Protein AF-A0A8T3KTU1-F1 (afdb_monomer_lite)

Secondary structure (DSSP, 8-state):
--HHHHHHHHHHHHHHHHHHH--HHHHHHHHTSTTTHHHHHHHPPS----SS-HHHHHHHHHHHHHSSS--HHHHHHHHHHHHHHTTPPP----THHHHHHTT-

Radius of gyration: 16.36 Å; chains: 1; bounding box: 36×45×33 Å

pLDDT: mean 91.06, std 8.2, range [52.0, 98.12]

Foldseek 3Di:
DDPVVVVVVVVVVVVLVCLQVQALVNQLCVCCDPVHNVVNVVPADDDDPDPCGLSSLVSLQSNLVSHPNNDLLVSLVVSQVVCVVVVHDGDDSDSPVSVVSNVD

Sequence (104 aa):
MHPSQRVRIHQQKRISAHAANSDSYEFFNLLTGPEFLDKVESLLPDHRERLFPPTETLSMFLAQAMSADRSCQSVVDDAAIKRLMGGLSPCSTHTGAYCRARKR

Structure (mmCIF, N/CA/C/O backbone):
data_AF-A0A8T3KTU1-F1
#
_entry.id   AF-A0A8T3KTU1-F1
#
loop_
_atom_site.group_PDB
_atom_site.id
_atom_site.type_symbol
_atom_site.label_atom_id
_atom_site.label_alt_id
_atom_site.label_comp_id
_atom_site.label_asym_id
_atom_site.label_entity_id
_atom_site.label_seq_id
_atom_site.pdbx_PDB_ins_code
_atom_site.Cartn_x
_atom_site.Cartn_y
_atom_site.Cartn_z
_atom_site.occupancy
_atom_site.B_iso_or_equiv
_atom_site.auth_seq_id
_atom_site.auth_comp_id
_atom_site.auth_asym_id
_atom_site.auth_atom_id
_atom_site.pdbx_PDB_model_num
ATOM 1 N N . MET A 1 1 ? -19.227 31.299 -20.115 1.00 52.00 1 MET A N 1
ATOM 2 C CA . MET A 1 1 ? -18.174 30.545 -19.390 1.00 52.00 1 MET A CA 1
ATOM 3 C C . MET A 1 1 ? -18.788 29.957 -18.126 1.00 52.00 1 MET A C 1
ATOM 5 O O . MET A 1 1 ? -19.234 30.734 -17.297 1.00 52.00 1 MET A O 1
ATOM 9 N N . HIS A 1 2 ? -18.869 28.629 -17.985 1.00 56.47 2 HIS A N 1
ATOM 10 C CA . HIS A 1 2 ? -19.518 27.991 -16.830 1.00 56.47 2 HIS A CA 1
ATOM 11 C C . HIS A 1 2 ? -18.545 27.837 -15.643 1.00 56.47 2 HIS A C 1
ATOM 13 O O . HIS A 1 2 ? -17.601 27.048 -15.743 1.00 56.47 2 HIS A O 1
ATOM 19 N N . PRO A 1 3 ? -18.749 28.542 -14.513 1.00 63.25 3 PRO A N 1
ATOM 20 C CA . PRO A 1 3 ? -17.871 28.444 -13.343 1.00 63.25 3 PRO A CA 1
ATOM 21 C C . PRO A 1 3 ? -17.784 27.017 -12.770 1.00 63.25 3 PRO A C 1
ATOM 23 O O . PRO A 1 3 ? -16.712 26.596 -12.340 1.00 63.25 3 PRO A O 1
ATOM 26 N N . SER A 1 4 ? -18.854 26.221 -12.877 1.00 75.06 4 SER A N 1
ATOM 27 C CA . SER A 1 4 ? -18.889 24.810 -12.459 1.00 75.06 4 SER A CA 1
ATOM 28 C C . SER A 1 4 ? -17.923 23.906 -13.239 1.00 75.06 4 SER A C 1
ATOM 30 O O . SER A 1 4 ? -17.333 22.984 -12.676 1.00 75.06 4 SER A O 1
ATOM 32 N N . GLN A 1 5 ? -17.699 24.187 -14.526 1.00 78.94 5 GLN A N 1
ATOM 33 C CA . GLN A 1 5 ? -16.803 23.393 -15.368 1.00 78.94 5 GLN A CA 1
ATOM 34 C C . GLN A 1 5 ? -15.330 23.629 -15.013 1.00 78.94 5 GLN A C 1
ATOM 36 O O . GLN A 1 5 ? -14.548 22.678 -15.001 1.00 78.94 5 GLN A O 1
ATOM 41 N N . ARG A 1 6 ? -14.954 24.871 -14.672 1.00 81.75 6 ARG A N 1
ATOM 42 C CA . ARG A 1 6 ? -13.598 25.190 -14.195 1.00 81.75 6 ARG A CA 1
ATOM 43 C C . ARG A 1 6 ? -13.306 24.487 -12.874 1.00 81.75 6 ARG A C 1
ATOM 45 O O . ARG A 1 6 ? -12.279 23.824 -12.771 1.00 81.75 6 ARG A O 1
ATOM 52 N N . VAL A 1 7 ? -14.228 24.559 -11.910 1.00 86.88 7 VAL A N 1
ATOM 53 C CA . VAL A 1 7 ? -14.089 23.876 -10.610 1.00 86.88 7 VAL A CA 1
ATOM 54 C C . VAL A 1 7 ? -13.885 22.369 -10.799 1.00 86.88 7 VAL A C 1
ATOM 56 O O . VAL A 1 7 ? -12.938 21.814 -10.245 1.00 86.88 7 VAL A O 1
ATOM 59 N N . ARG A 1 8 ? -14.683 21.722 -11.660 1.00 88.25 8 ARG A N 1
ATOM 60 C CA . ARG A 1 8 ? -14.542 20.287 -11.960 1.00 88.25 8 ARG A CA 1
ATOM 61 C C . ARG A 1 8 ? -13.178 19.931 -12.558 1.00 88.25 8 ARG A C 1
ATOM 63 O O . ARG A 1 8 ? -12.574 18.949 -12.143 1.00 88.25 8 ARG A O 1
ATOM 70 N N . ILE A 1 9 ? -12.673 20.727 -13.505 1.00 88.88 9 ILE A N 1
ATOM 71 C CA . ILE A 1 9 ? -11.350 20.500 -14.115 1.00 88.88 9 ILE A CA 1
ATOM 72 C C . ILE A 1 9 ? -10.238 20.648 -13.070 1.00 88.88 9 ILE A C 1
ATOM 74 O O . ILE A 1 9 ? -9.315 19.836 -13.037 1.00 88.88 9 ILE A O 1
ATOM 78 N N . HIS A 1 10 ? -10.320 21.656 -12.197 1.00 87.81 10 HIS A N 1
ATOM 79 C CA . HIS A 1 10 ? -9.352 21.832 -11.114 1.00 87.81 10 HIS A CA 1
ATOM 80 C C . HIS A 1 10 ? -9.391 20.669 -10.118 1.00 87.81 10 HIS A C 1
ATOM 82 O O . HIS A 1 10 ? -8.336 20.167 -9.735 1.00 87.81 10 HIS A O 1
ATOM 88 N N . GLN A 1 11 ? -10.583 20.199 -9.746 1.00 88.69 11 GLN A N 1
ATOM 89 C CA . GLN A 1 11 ? -10.742 19.041 -8.870 1.00 88.69 11 GLN A CA 1
ATOM 90 C C . GLN A 1 11 ? -10.167 17.771 -9.508 1.00 88.69 11 GLN A C 1
ATOM 92 O O . GLN A 1 11 ? -9.379 17.080 -8.871 1.00 88.69 11 GLN A O 1
ATOM 97 N N . GLN A 1 12 ? -10.479 17.505 -10.780 1.00 87.50 12 GLN A N 1
ATOM 98 C CA . GLN A 1 12 ? -9.939 16.355 -11.507 1.00 87.50 12 GLN A CA 1
ATOM 99 C C . GLN A 1 12 ? -8.409 16.401 -11.573 1.00 87.50 12 GLN A C 1
ATOM 101 O O . GLN A 1 12 ? -7.761 15.407 -11.268 1.00 87.50 12 GLN A O 1
ATOM 106 N N . LYS A 1 13 ? -7.822 17.564 -11.887 1.00 87.19 13 LYS A N 1
ATOM 107 C CA . LYS A 1 13 ? -6.362 17.739 -11.899 1.00 87.19 13 LYS A CA 1
ATOM 108 C C . LYS A 1 13 ? -5.734 17.472 -10.534 1.00 87.19 13 LYS A C 1
ATOM 110 O O . LYS A 1 13 ? -4.707 16.807 -10.474 1.00 87.19 13 LYS A O 1
ATOM 115 N N . ARG A 1 14 ? -6.342 17.960 -9.447 1.00 86.50 14 ARG A N 1
ATOM 116 C CA . ARG A 1 14 ? -5.857 17.701 -8.082 1.00 86.50 14 ARG A CA 1
ATOM 117 C C . ARG A 1 14 ? -5.930 16.220 -7.723 1.00 86.50 14 ARG A C 1
ATOM 119 O O . ARG A 1 14 ? -4.970 15.704 -7.169 1.00 86.50 14 ARG A O 1
ATOM 126 N N . ILE A 1 15 ? -7.027 15.547 -8.071 1.00 83.88 15 ILE A N 1
ATOM 127 C CA . ILE A 1 15 ? -7.190 14.106 -7.837 1.00 83.88 15 ILE A CA 1
ATOM 128 C C . ILE A 1 15 ? -6.150 13.321 -8.635 1.00 83.88 15 ILE A C 1
ATOM 130 O O . ILE A 1 15 ? -5.482 12.469 -8.065 1.00 83.88 15 ILE A O 1
ATOM 134 N N . SER A 1 16 ? -5.958 13.635 -9.919 1.00 81.50 16 SER A N 1
ATOM 135 C CA . SER A 1 16 ? -4.938 12.988 -10.751 1.00 81.50 16 SER A CA 1
ATOM 136 C C . SER A 1 16 ? -3.522 13.219 -10.227 1.00 81.50 16 SER A C 1
ATOM 138 O O . SER A 1 16 ? -2.727 12.288 -10.214 1.00 81.50 16 SER A O 1
ATOM 140 N N . ALA A 1 17 ? -3.207 14.435 -9.772 1.00 81.50 17 ALA A N 1
ATOM 141 C CA . ALA A 1 17 ? -1.906 14.737 -9.186 1.00 81.50 17 ALA A CA 1
ATOM 142 C C . ALA A 1 17 ? -1.688 13.975 -7.875 1.00 81.50 17 ALA A C 1
ATOM 144 O O . ALA A 1 17 ? -0.613 13.426 -7.671 1.00 81.50 17 ALA A O 1
ATOM 145 N N . HIS A 1 18 ? -2.694 13.906 -7.002 1.00 78.62 18 HIS A N 1
ATOM 146 C CA . HIS A 1 18 ? -2.586 13.131 -5.771 1.00 78.62 18 HIS A CA 1
ATOM 147 C C . HIS A 1 18 ? -2.434 11.638 -6.079 1.00 78.62 18 HIS A C 1
ATOM 149 O O . HIS A 1 18 ? -1.464 11.044 -5.643 1.00 78.62 18 HIS A O 1
ATOM 155 N N . ALA A 1 19 ? -3.282 11.079 -6.947 1.00 74.44 19 ALA A N 1
ATOM 156 C CA . ALA A 1 19 ? -3.218 9.682 -7.378 1.00 74.44 19 ALA A CA 1
ATOM 157 C C . ALA A 1 19 ? -1.855 9.278 -7.964 1.00 74.44 19 ALA A C 1
ATOM 159 O O . ALA A 1 19 ? -1.403 8.167 -7.724 1.00 74.44 19 ALA A O 1
ATOM 160 N N . ALA A 1 20 ? -1.202 10.172 -8.713 1.00 74.06 20 ALA A N 1
ATOM 161 C CA . ALA A 1 20 ? 0.118 9.917 -9.287 1.00 74.06 20 ALA A CA 1
ATOM 162 C C . ALA A 1 20 ? 1.260 9.943 -8.254 1.00 74.06 20 ALA A C 1
ATOM 164 O O . ALA A 1 20 ? 2.335 9.432 -8.544 1.00 74.06 20 ALA A O 1
ATOM 165 N N . ASN A 1 21 ? 1.038 10.555 -7.087 1.00 73.69 21 ASN A N 1
ATOM 166 C CA . ASN A 1 21 ? 2.026 10.669 -6.011 1.00 73.69 21 ASN A CA 1
ATOM 167 C C . ASN A 1 21 ? 1.674 9.816 -4.779 1.00 73.69 21 ASN A C 1
ATOM 169 O O . ASN A 1 21 ? 2.484 9.724 -3.863 1.00 73.69 21 ASN A O 1
ATOM 173 N N . SER A 1 22 ? 0.476 9.225 -4.728 1.00 77.69 22 SER A N 1
ATOM 174 C CA . SER A 1 22 ? 0.062 8.326 -3.652 1.00 77.69 22 SER A CA 1
ATOM 175 C C . SER A 1 22 ? 0.820 7.013 -3.757 1.00 77.69 22 SER A C 1
ATOM 177 O O . SER A 1 22 ? 0.828 6.366 -4.805 1.00 77.69 22 SER A O 1
ATOM 179 N N . ASP A 1 23 ? 1.411 6.597 -2.648 1.00 87.50 23 ASP A N 1
ATOM 180 C CA . ASP A 1 23 ? 2.235 5.406 -2.580 1.00 87.50 23 ASP A CA 1
ATOM 181 C C . ASP A 1 23 ? 1.715 4.423 -1.517 1.00 87.50 23 ASP A C 1
ATOM 183 O O . ASP A 1 23 ? 0.720 4.681 -0.832 1.00 87.50 23 ASP A O 1
ATOM 187 N N . SER A 1 24 ? 2.347 3.255 -1.394 1.00 92.75 24 SER A N 1
ATOM 188 C CA . SER A 1 24 ? 1.902 2.231 -0.44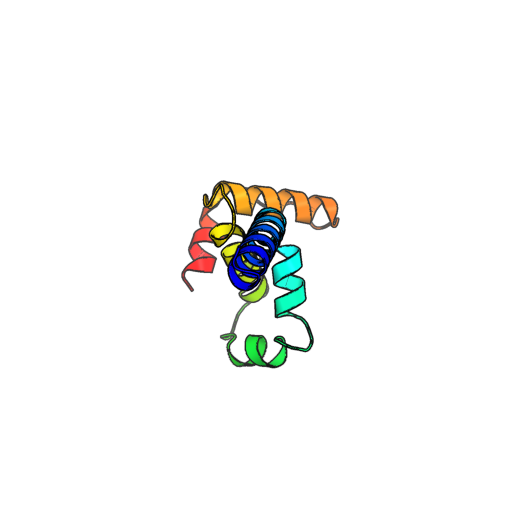0 1.00 92.75 24 SER A CA 1
ATOM 189 C C . SER A 1 24 ? 1.919 2.693 1.024 1.00 92.75 24 SER A C 1
ATOM 191 O O . SER A 1 24 ? 1.121 2.190 1.809 1.00 92.75 24 SER A O 1
ATOM 193 N N . TYR A 1 25 ? 2.778 3.641 1.407 1.00 92.50 25 TYR A N 1
ATOM 194 C CA . TYR A 1 25 ? 2.883 4.122 2.787 1.00 92.50 25 TYR A CA 1
ATOM 195 C C . TYR A 1 25 ? 1.787 5.131 3.113 1.00 92.50 25 TYR A C 1
ATOM 197 O O . TYR A 1 25 ? 1.187 5.040 4.180 1.00 92.50 25 TYR A O 1
ATOM 205 N N . GLU A 1 26 ? 1.457 6.027 2.183 1.00 92.62 26 GLU A N 1
ATOM 206 C CA . GLU A 1 26 ? 0.302 6.924 2.318 1.00 92.62 26 GLU A CA 1
ATOM 207 C C . GLU A 1 26 ? -0.995 6.127 2.521 1.00 92.62 26 GLU A C 1
ATOM 209 O O . GLU A 1 26 ? -1.762 6.396 3.449 1.00 92.62 26 GLU A O 1
ATOM 214 N N . PHE A 1 27 ? -1.214 5.080 1.717 1.00 95.12 27 PHE A N 1
ATOM 215 C CA . PHE A 1 27 ? -2.370 4.203 1.912 1.00 95.12 27 PHE A CA 1
ATOM 216 C C . PHE A 1 27 ? -2.300 3.420 3.220 1.00 95.12 27 PHE A C 1
ATOM 218 O O . PHE A 1 27 ? -3.330 3.254 3.865 1.00 95.12 27 PHE A O 1
ATOM 225 N N . PHE A 1 28 ? -1.120 2.941 3.622 1.00 95.62 28 PHE A N 1
ATOM 226 C CA . PHE A 1 28 ? -0.968 2.231 4.889 1.00 95.62 28 PHE A CA 1
ATOM 227 C C . PHE A 1 28 ? -1.349 3.134 6.064 1.00 95.62 28 PHE A C 1
ATOM 229 O O . PHE A 1 28 ? -2.219 2.765 6.845 1.00 95.62 28 PHE A O 1
ATOM 236 N N . ASN A 1 29 ? -0.791 4.347 6.117 1.00 95.00 29 ASN A N 1
ATOM 237 C CA . ASN A 1 29 ? -1.081 5.334 7.154 1.00 95.00 29 ASN A CA 1
ATOM 238 C C . ASN A 1 29 ? -2.568 5.697 7.207 1.00 95.00 29 ASN A C 1
ATOM 240 O O . ASN A 1 29 ? -3.120 5.834 8.295 1.00 95.00 29 ASN A O 1
ATOM 244 N N . LEU A 1 30 ? -3.227 5.823 6.048 1.00 95.25 30 LEU A N 1
ATOM 245 C CA . LEU A 1 30 ? -4.667 6.066 5.980 1.00 95.25 30 LEU A CA 1
ATOM 246 C C . LEU A 1 30 ? -5.472 4.881 6.533 1.00 95.25 30 LEU A C 1
ATOM 248 O O . LEU A 1 30 ? -6.402 5.080 7.308 1.00 95.25 30 LEU A O 1
ATOM 252 N N . LEU A 1 31 ? -5.115 3.653 6.148 1.00 96.31 31 LEU A N 1
ATOM 253 C CA . LEU A 1 31 ? -5.792 2.429 6.591 1.00 96.31 31 LEU A CA 1
ATOM 254 C C . LEU A 1 31 ? -5.599 2.161 8.089 1.00 96.31 31 LEU A C 1
ATOM 256 O O . LEU A 1 31 ? -6.488 1.592 8.716 1.00 96.31 31 LEU A O 1
ATOM 260 N N . THR A 1 32 ? -4.467 2.578 8.655 1.00 96.19 32 THR A N 1
ATOM 261 C CA . THR A 1 32 ? -4.176 2.492 10.094 1.00 96.19 32 THR A CA 1
ATOM 262 C C . THR A 1 32 ? -4.498 3.784 10.851 1.00 96.19 32 THR A C 1
ATOM 264 O O . THR A 1 32 ? -4.142 3.917 12.021 1.00 96.19 32 THR A O 1
ATOM 267 N N . GLY A 1 33 ? -5.123 4.756 10.186 1.00 97.06 33 GLY A N 1
ATOM 268 C CA . GLY A 1 33 ? -5.550 6.022 10.771 1.00 97.06 33 GLY A CA 1
ATOM 269 C C . GLY A 1 33 ? -6.876 5.892 11.527 1.00 97.06 33 GLY A C 1
ATOM 270 O O . GLY A 1 33 ? -7.606 4.916 11.336 1.00 97.06 33 GLY A O 1
ATOM 271 N N . PRO A 1 34 ? -7.227 6.879 12.367 1.00 96.50 34 PRO A N 1
ATOM 272 C CA . PRO A 1 34 ? -8.411 6.816 13.227 1.00 96.50 34 PRO A CA 1
ATOM 273 C C . PRO A 1 34 ? -9.728 6.666 12.452 1.00 96.50 34 PRO A C 1
ATOM 275 O O . PRO A 1 34 ? -10.700 6.145 12.989 1.00 96.50 34 PRO A O 1
ATOM 278 N N . GLU A 1 35 ? -9.780 7.092 11.191 1.00 95.69 35 GLU A N 1
ATOM 279 C CA . GLU A 1 35 ? -10.976 6.983 10.356 1.00 95.69 35 GLU A CA 1
ATOM 280 C C . GLU A 1 35 ? -11.251 5.554 9.868 1.00 95.69 35 GLU A C 1
ATOM 282 O O . GLU A 1 35 ? -12.407 5.212 9.607 1.00 95.69 35 GLU A O 1
ATOM 287 N N . PHE A 1 36 ? -10.211 4.728 9.710 1.00 96.31 36 PHE A N 1
ATOM 288 C CA . PHE A 1 36 ? -10.325 3.417 9.066 1.00 96.31 36 PHE A CA 1
ATOM 289 C C . PHE A 1 36 ? -9.851 2.246 9.920 1.00 96.31 36 PHE A C 1
ATOM 291 O O . PHE A 1 36 ? -10.292 1.132 9.639 1.00 96.31 36 PHE A O 1
ATOM 298 N N . LEU A 1 37 ? -9.033 2.472 10.951 1.00 96.69 37 LEU A N 1
ATOM 299 C CA . LEU A 1 37 ? -8.388 1.411 11.728 1.00 96.69 37 LEU A CA 1
ATOM 300 C C . LEU A 1 37 ? -9.397 0.381 12.250 1.00 96.69 37 LEU A C 1
ATOM 302 O O . LEU A 1 37 ? -9.329 -0.779 11.849 1.00 96.69 37 LEU A O 1
ATOM 306 N N . ASP A 1 38 ? -10.398 0.816 13.023 1.00 96.88 38 ASP A N 1
ATOM 307 C CA . ASP A 1 38 ? -11.429 -0.070 13.586 1.00 96.88 38 ASP A CA 1
ATOM 308 C C . ASP A 1 38 ? -12.146 -0.878 12.494 1.00 96.88 38 ASP A C 1
ATOM 310 O O . ASP A 1 38 ? -12.470 -2.062 12.645 1.00 96.88 38 ASP A O 1
ATOM 314 N N . LYS A 1 39 ? -12.399 -0.238 11.345 1.00 96.44 39 LYS A N 1
ATOM 315 C CA . LYS A 1 39 ? -13.088 -0.887 10.233 1.00 96.44 39 LYS A CA 1
ATOM 316 C C . LYS A 1 39 ? -12.198 -1.915 9.549 1.00 96.44 39 LYS A C 1
ATOM 318 O O . LYS A 1 39 ? -12.692 -2.996 9.237 1.00 96.44 39 LYS A O 1
ATOM 323 N N . VAL A 1 40 ? -10.931 -1.591 9.312 1.00 94.94 40 VAL A N 1
ATOM 324 C CA . VAL A 1 40 ? -9.955 -2.519 8.738 1.00 94.94 40 VAL A CA 1
ATOM 325 C C . VAL A 1 40 ? -9.806 -3.714 9.668 1.00 94.94 40 VAL A C 1
ATOM 327 O O . VAL A 1 40 ? -10.068 -4.827 9.223 1.00 94.94 40 VAL A O 1
ATOM 330 N N . GLU A 1 41 ? -9.512 -3.492 10.951 1.00 94.00 41 GLU A N 1
ATOM 331 C CA . GLU A 1 41 ? -9.324 -4.549 11.952 1.00 94.00 41 GLU A CA 1
ATOM 332 C C . GLU A 1 41 ? -10.540 -5.478 12.059 1.00 94.00 41 GLU A C 1
ATOM 334 O O . GLU A 1 41 ? -10.377 -6.696 12.030 1.00 94.00 41 GLU A O 1
ATOM 339 N N . SER A 1 42 ? -11.765 -4.934 12.068 1.00 95.75 42 SER A N 1
ATOM 340 C CA . SER A 1 42 ? -12.993 -5.750 12.110 1.00 95.75 42 SER A CA 1
ATOM 341 C C . SER A 1 42 ? -13.223 -6.633 10.875 1.00 95.75 42 SER A C 1
ATOM 343 O O . SER A 1 42 ? -14.038 -7.556 10.926 1.00 95.75 42 SER A O 1
ATOM 345 N N . LEU A 1 43 ? -12.552 -6.344 9.755 1.00 94.31 43 LEU A N 1
ATOM 346 C CA . LEU A 1 43 ? -12.633 -7.117 8.514 1.00 94.31 43 LEU A CA 1
ATOM 347 C C . LEU A 1 43 ? -11.415 -8.024 8.301 1.00 94.31 43 LEU A C 1
ATOM 349 O O . LEU A 1 43 ? -11.418 -8.816 7.354 1.00 94.31 43 LEU A O 1
ATOM 353 N N . LEU A 1 44 ? -10.374 -7.914 9.133 1.00 91.31 44 LEU A N 1
ATOM 354 C CA . LEU A 1 44 ? -9.189 -8.748 8.995 1.00 91.31 44 LEU A CA 1
ATOM 355 C C . LEU A 1 44 ? -9.514 -10.191 9.408 1.00 91.31 44 LEU A C 1
ATOM 357 O O . LEU A 1 44 ? -10.000 -10.421 10.514 1.00 91.31 44 LEU A O 1
ATOM 361 N N . PRO A 1 45 ? -9.219 -11.189 8.557 1.00 88.50 45 PRO A N 1
ATOM 362 C CA . PRO A 1 45 ? -9.253 -12.576 8.990 1.00 88.50 45 PRO A CA 1
ATOM 363 C C . PRO A 1 45 ? -8.093 -12.853 9.952 1.00 88.50 45 PRO A C 1
ATOM 365 O O . PRO A 1 45 ? -7.098 -12.120 9.967 1.00 88.50 45 PRO A O 1
ATOM 368 N N . ASP A 1 46 ? -8.159 -13.975 10.670 1.00 91.88 46 ASP A N 1
ATOM 369 C CA . ASP A 1 46 ? -7.001 -14.499 11.393 1.00 91.88 46 ASP A CA 1
ATOM 370 C C . ASP A 1 46 ? -5.804 -14.620 10.442 1.00 91.88 46 ASP A C 1
ATOM 372 O O . ASP A 1 46 ? -5.840 -15.312 9.416 1.00 91.88 46 ASP A O 1
ATOM 376 N N . HIS A 1 47 ? -4.720 -13.926 10.772 1.00 89.88 47 HIS A N 1
ATOM 377 C CA . HIS A 1 47 ? -3.538 -13.855 9.930 1.00 89.88 47 HIS A CA 1
ATOM 378 C C . HIS A 1 47 ? -2.258 -13.923 10.753 1.00 89.88 47 HIS A C 1
ATOM 380 O O . HIS A 1 47 ? -2.237 -13.809 11.973 1.00 89.88 47 HIS A O 1
ATOM 386 N N . ARG A 1 48 ? -1.156 -14.171 10.045 1.00 89.62 48 ARG A N 1
ATOM 387 C CA . ARG A 1 48 ? 0.190 -14.117 10.609 1.00 89.62 48 ARG A CA 1
ATOM 388 C C . ARG A 1 48 ? 0.889 -12.883 10.077 1.00 89.62 48 ARG A C 1
ATOM 390 O O . ARG A 1 48 ? 0.846 -12.655 8.865 1.00 89.62 48 ARG A O 1
ATOM 397 N N . GLU A 1 49 ? 1.620 -12.206 10.950 1.00 89.06 49 GLU A N 1
ATOM 398 C CA . GLU A 1 49 ? 2.530 -11.116 10.599 1.00 89.06 49 GLU A CA 1
ATOM 399 C C . GLU A 1 49 ? 3.730 -11.649 9.805 1.00 89.06 49 GLU A C 1
ATOM 401 O O . GLU A 1 49 ? 4.777 -12.015 10.339 1.00 89.06 49 GLU A O 1
ATOM 406 N N . ARG A 1 50 ? 3.530 -11.801 8.493 1.00 91.06 50 ARG A N 1
ATOM 407 C CA . ARG A 1 50 ? 4.560 -12.193 7.518 1.00 91.06 50 ARG A CA 1
ATOM 408 C C . ARG A 1 50 ? 5.081 -10.948 6.798 1.00 91.06 50 ARG A C 1
ATOM 410 O O . ARG A 1 50 ? 4.778 -9.834 7.178 1.00 91.06 50 ARG A O 1
ATOM 417 N N . LEU A 1 51 ? 5.842 -11.134 5.719 1.00 92.12 51 LEU A N 1
ATOM 418 C CA . LEU A 1 51 ? 6.350 -10.023 4.907 1.00 92.12 51 LEU A CA 1
ATOM 419 C C . LEU A 1 51 ? 5.240 -9.136 4.309 1.00 92.12 51 LEU A C 1
ATOM 421 O O . LEU A 1 51 ? 5.418 -7.931 4.210 1.00 92.12 51 LEU A O 1
ATOM 425 N N . PHE A 1 52 ? 4.118 -9.745 3.916 1.00 94.62 52 PHE A N 1
ATOM 426 C CA . PHE A 1 52 ? 2.943 -9.066 3.365 1.00 94.62 52 PHE A CA 1
ATOM 427 C C . PHE A 1 52 ? 1.716 -9.431 4.220 1.00 94.62 52 PHE A C 1
ATOM 429 O O . PHE A 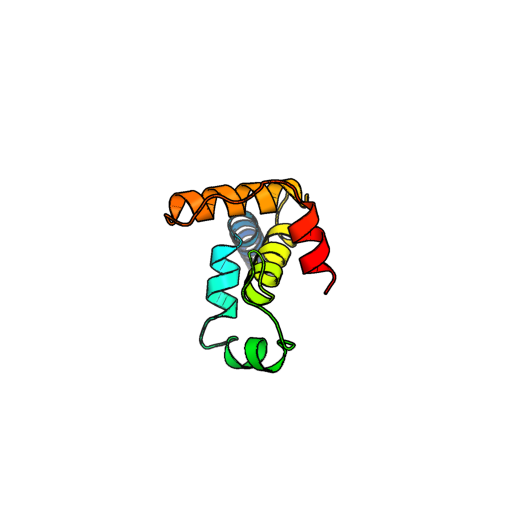1 52 ? 1.005 -10.392 3.878 1.00 94.62 52 PHE A O 1
ATOM 436 N N . PRO A 1 53 ? 1.513 -8.776 5.381 1.00 94.56 53 PRO A N 1
ATOM 437 C CA . PRO A 1 53 ? 0.281 -8.909 6.153 1.00 94.56 53 PRO A CA 1
ATOM 438 C C . PRO A 1 53 ? -0.898 -8.281 5.387 1.00 94.56 53 PRO A C 1
ATOM 440 O O . PRO A 1 53 ? -0.678 -7.585 4.389 1.00 94.56 53 PRO A O 1
ATOM 443 N N . PRO A 1 54 ? -2.154 -8.546 5.782 1.00 95.50 54 PRO A N 1
ATOM 444 C CA . PRO A 1 54 ? -3.329 -8.076 5.049 1.00 95.50 54 PRO A CA 1
ATOM 445 C C . PRO A 1 54 ? -3.355 -6.561 4.812 1.00 95.50 54 PRO A C 1
ATOM 447 O O . PRO A 1 54 ? -3.564 -6.142 3.676 1.00 95.50 54 PRO A O 1
ATOM 450 N N . THR A 1 55 ? -3.064 -5.748 5.832 1.00 95.62 55 THR A N 1
ATOM 451 C CA . THR A 1 55 ? -3.094 -4.278 5.722 1.00 95.62 55 THR A CA 1
ATOM 452 C C . THR A 1 55 ? -2.016 -3.744 4.777 1.00 95.62 55 THR A C 1
ATOM 454 O O . THR A 1 55 ? -2.320 -2.943 3.898 1.00 95.62 55 THR A O 1
ATOM 457 N N . GLU A 1 56 ? -0.786 -4.260 4.869 1.00 95.75 56 GLU A N 1
ATOM 458 C CA . GLU A 1 56 ? 0.304 -3.951 3.924 1.00 95.75 56 GLU A CA 1
ATOM 459 C C . GLU A 1 56 ? -0.046 -4.394 2.495 1.00 95.75 56 GLU A C 1
ATOM 461 O O . GLU A 1 56 ? 0.203 -3.705 1.511 1.00 95.75 56 GLU A O 1
ATOM 466 N N . THR A 1 57 ? -0.666 -5.567 2.356 1.00 96.75 57 THR A N 1
ATOM 467 C CA . THR A 1 57 ? -1.071 -6.081 1.044 1.00 96.75 57 THR A CA 1
ATOM 468 C C . THR A 1 57 ? -2.140 -5.188 0.417 1.00 96.75 57 THR A C 1
ATOM 470 O O . THR A 1 57 ? -2.082 -4.922 -0.787 1.00 96.75 57 THR A O 1
ATOM 473 N N . LEU A 1 58 ? -3.098 -4.719 1.222 1.00 96.12 58 LEU A N 1
ATOM 474 C CA . LEU A 1 58 ? -4.146 -3.802 0.792 1.00 96.12 58 LEU A CA 1
ATOM 475 C C . LEU A 1 58 ? -3.562 -2.441 0.399 1.00 96.12 58 LEU A C 1
ATOM 477 O O . LEU A 1 58 ? -3.895 -1.938 -0.673 1.00 96.12 58 LEU A O 1
ATOM 481 N N . SER A 1 59 ? -2.653 -1.880 1.200 1.00 96.69 59 SER A N 1
ATOM 482 C CA . SER A 1 59 ? -2.015 -0.596 0.893 1.00 96.69 59 SER A CA 1
ATOM 483 C C . SER A 1 59 ? -1.201 -0.657 -0.405 1.00 96.69 59 SER A C 1
ATOM 485 O O . SER A 1 59 ? -1.376 0.180 -1.296 1.00 96.69 59 SER A O 1
ATOM 487 N N . MET A 1 60 ? -0.399 -1.711 -0.583 1.00 97.19 60 MET A N 1
ATOM 488 C CA . MET A 1 60 ? 0.320 -1.980 -1.829 1.00 97.19 60 MET A CA 1
ATOM 489 C C . MET A 1 60 ? -0.641 -2.168 -3.010 1.00 97.19 60 MET A C 1
ATOM 491 O O . MET A 1 60 ? -0.385 -1.663 -4.098 1.00 97.19 60 MET A O 1
ATOM 495 N N . PHE A 1 61 ? -1.757 -2.881 -2.833 1.00 96.88 61 PHE A N 1
ATOM 496 C CA . PHE A 1 61 ? -2.737 -3.070 -3.907 1.00 96.88 61 PHE A CA 1
ATOM 497 C C . PHE A 1 61 ? -3.385 -1.757 -4.357 1.00 96.88 61 PHE A C 1
ATOM 499 O O . PHE A 1 61 ? -3.532 -1.540 -5.562 1.00 96.88 61 PHE A O 1
ATOM 506 N N . LEU A 1 62 ? -3.730 -0.872 -3.421 1.00 95.38 62 LEU A N 1
ATOM 507 C CA . LEU A 1 62 ? -4.261 0.452 -3.742 1.00 95.38 62 LEU A CA 1
ATOM 508 C C . LEU A 1 62 ? -3.229 1.284 -4.515 1.00 95.38 62 LEU A C 1
ATOM 510 O O . LEU A 1 62 ? -3.562 1.827 -5.569 1.00 95.38 62 LEU A O 1
ATOM 514 N N . ALA A 1 63 ? -1.967 1.295 -4.072 1.00 94.88 63 ALA A N 1
ATOM 515 C CA . ALA A 1 63 ? -0.878 1.955 -4.796 1.00 94.88 63 ALA A CA 1
ATOM 516 C C . ALA A 1 63 ? -0.702 1.382 -6.213 1.00 94.88 63 ALA A C 1
ATOM 518 O O . ALA A 1 63 ? -0.666 2.129 -7.191 1.00 94.88 63 ALA A O 1
ATOM 519 N N . GLN A 1 64 ? -0.698 0.052 -6.353 1.00 95.31 64 GLN A N 1
ATOM 520 C CA . GLN A 1 64 ? -0.626 -0.624 -7.649 1.00 95.31 64 GLN A CA 1
ATOM 521 C C . GLN A 1 64 ? -1.793 -0.233 -8.568 1.00 95.31 64 GLN A C 1
ATOM 523 O O . GLN A 1 64 ? -1.586 -0.013 -9.758 1.00 95.31 64 GLN A O 1
ATOM 528 N N . ALA A 1 65 ? -3.022 -0.175 -8.052 1.00 93.75 65 ALA A N 1
ATOM 529 C CA . ALA A 1 65 ? -4.208 0.141 -8.848 1.00 93.75 65 ALA A CA 1
ATOM 530 C C . ALA A 1 65 ? -4.231 1.605 -9.322 1.00 93.75 65 ALA A C 1
ATOM 532 O O . ALA A 1 65 ? -4.749 1.894 -10.407 1.00 93.75 65 ALA A O 1
ATOM 533 N N . MET A 1 66 ? -3.665 2.512 -8.522 1.00 90.81 66 MET A N 1
ATOM 534 C CA . MET A 1 66 ? -3.624 3.951 -8.793 1.00 90.81 66 MET A CA 1
ATOM 535 C C . MET A 1 66 ? -2.404 4.377 -9.621 1.00 90.81 66 MET A C 1
ATOM 537 O O . MET A 1 66 ? -2.463 5.405 -10.295 1.00 90.81 66 MET A O 1
ATOM 541 N N . SER A 1 67 ? -1.347 3.562 -9.639 1.00 89.44 67 SER A N 1
ATOM 542 C CA . SER A 1 67 ? -0.143 3.788 -10.439 1.00 89.44 67 SER A CA 1
ATOM 543 C C . SER A 1 67 ? -0.416 3.767 -11.951 1.00 89.44 67 SER A C 1
ATOM 545 O O . SER A 1 67 ? -1.317 3.081 -12.452 1.00 89.44 67 SER A O 1
ATOM 547 N N . ALA A 1 68 ? 0.408 4.512 -12.696 1.00 89.12 68 ALA A N 1
ATOM 548 C CA . ALA A 1 68 ? 0.484 4.413 -14.152 1.00 89.12 68 ALA A CA 1
ATOM 549 C C . ALA A 1 68 ? 1.099 3.071 -14.593 1.00 89.12 68 ALA A C 1
ATOM 551 O O . ALA A 1 68 ? 0.618 2.462 -15.549 1.00 89.12 68 ALA A O 1
ATOM 552 N N . ASP A 1 69 ? 2.108 2.582 -13.862 1.00 92.12 69 ASP A N 1
ATOM 553 C CA . ASP A 1 69 ? 2.618 1.215 -13.980 1.00 92.12 69 ASP A CA 1
ATOM 554 C C . ASP A 1 69 ? 1.939 0.328 -12.932 1.00 92.12 69 ASP A C 1
ATOM 556 O O . ASP A 1 69 ? 2.299 0.309 -11.754 1.00 92.12 69 ASP A O 1
ATOM 560 N N . ARG A 1 70 ? 0.929 -0.419 -13.379 1.00 93.69 70 ARG A N 1
ATOM 561 C CA . ARG A 1 70 ? 0.139 -1.319 -12.527 1.00 93.69 70 ARG A CA 1
ATOM 562 C C . ARG A 1 70 ? 0.746 -2.715 -12.410 1.00 93.69 70 ARG A C 1
ATOM 564 O O . ARG A 1 70 ? 0.043 -3.656 -12.024 1.00 93.69 70 ARG A O 1
ATOM 571 N N . SER A 1 71 ? 2.007 -2.908 -12.788 1.00 96.50 71 SER A N 1
ATOM 572 C CA . SER A 1 71 ? 2.666 -4.204 -12.663 1.00 96.50 71 SER A CA 1
ATOM 573 C C . SER A 1 71 ? 2.868 -4.582 -11.192 1.00 96.50 71 SER A C 1
ATOM 575 O O . SER A 1 71 ? 3.060 -3.742 -10.317 1.00 96.50 71 SER A O 1
ATOM 577 N N . CYS A 1 72 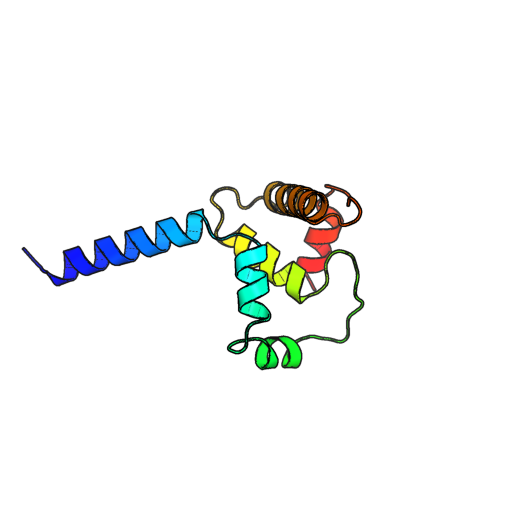? 2.835 -5.885 -10.897 1.00 97.44 72 CYS A N 1
ATOM 578 C CA . CYS A 1 72 ? 3.205 -6.355 -9.560 1.00 97.44 72 CYS A CA 1
ATOM 579 C C . CYS A 1 72 ? 4.693 -6.126 -9.268 1.00 97.44 72 CYS A C 1
ATOM 581 O O . CYS A 1 72 ? 5.067 -6.080 -8.104 1.00 97.44 72 CYS A O 1
ATOM 583 N N . GLN A 1 73 ? 5.530 -6.027 -10.307 1.00 98.06 73 GLN A N 1
ATOM 584 C CA . GLN A 1 73 ? 6.963 -5.797 -10.152 1.00 98.06 73 GLN A CA 1
ATOM 585 C C . GLN A 1 73 ? 7.217 -4.396 -9.600 1.00 98.06 73 GLN A C 1
ATOM 587 O O . GLN A 1 73 ? 7.860 -4.277 -8.566 1.00 98.06 73 GLN A O 1
ATOM 592 N N . SER A 1 74 ? 6.606 -3.374 -10.210 1.00 96.44 74 SER A N 1
ATOM 593 C CA . SER A 1 74 ? 6.746 -1.976 -9.790 1.00 96.44 74 SER A CA 1
ATOM 594 C C . SER A 1 74 ? 6.466 -1.777 -8.296 1.00 96.44 74 SER A C 1
ATOM 596 O O . SER A 1 74 ? 7.311 -1.257 -7.572 1.00 96.44 74 SER A O 1
ATOM 598 N N . VAL A 1 75 ? 5.327 -2.273 -7.799 1.00 96.56 75 VAL A N 1
ATOM 599 C CA . VAL A 1 75 ? 4.961 -2.109 -6.381 1.00 96.56 75 VAL A CA 1
ATOM 600 C C . VAL A 1 75 ? 5.836 -2.933 -5.428 1.00 96.56 75 VAL A C 1
ATOM 602 O O . VAL A 1 75 ? 6.064 -2.527 -4.291 1.00 96.56 75 VAL A O 1
ATOM 605 N N . VAL A 1 76 ? 6.340 -4.093 -5.864 1.00 97.56 76 VAL A N 1
ATOM 606 C CA . VAL A 1 76 ? 7.231 -4.929 -5.044 1.00 97.56 76 VAL A CA 1
ATOM 607 C C . VAL A 1 76 ? 8.627 -4.319 -4.951 1.00 97.56 76 VAL A C 1
ATOM 609 O O . VAL A 1 76 ? 9.216 -4.345 -3.871 1.00 97.56 76 VAL A O 1
ATOM 612 N N . ASP A 1 77 ? 9.132 -3.744 -6.039 1.00 96.94 77 ASP A N 1
ATOM 613 C CA . ASP A 1 77 ? 10.415 -3.041 -6.047 1.00 96.94 77 ASP A CA 1
ATOM 614 C C . ASP A 1 77 ? 10.352 -1.786 -5.168 1.00 96.94 77 ASP A C 1
ATOM 616 O O . ASP A 1 77 ? 11.228 -1.585 -4.327 1.00 96.94 77 ASP A O 1
ATOM 620 N N . ASP A 1 78 ? 9.277 -0.999 -5.281 1.00 94.88 78 ASP A N 1
ATOM 621 C CA . ASP A 1 78 ? 9.037 0.165 -4.421 1.00 94.88 78 ASP A CA 1
ATOM 622 C C . ASP A 1 78 ? 8.966 -0.229 -2.934 1.00 94.88 78 ASP A C 1
ATOM 624 O O . ASP A 1 78 ? 9.659 0.349 -2.094 1.00 94.88 78 ASP A O 1
ATOM 628 N N . ALA A 1 79 ? 8.217 -1.286 -2.597 1.00 95.12 79 ALA A N 1
ATOM 629 C CA . ALA A 1 79 ? 8.157 -1.799 -1.229 1.00 95.12 79 ALA A CA 1
ATOM 630 C C . ALA A 1 79 ? 9.527 -2.285 -0.718 1.00 95.12 79 ALA A C 1
ATOM 632 O O . ALA A 1 79 ? 9.872 -2.053 0.443 1.00 95.12 79 ALA A O 1
ATOM 633 N N . ALA A 1 80 ? 10.335 -2.932 -1.563 1.00 96.06 80 ALA A N 1
ATOM 634 C CA . ALA A 1 80 ? 11.680 -3.369 -1.194 1.00 96.06 80 ALA A CA 1
ATOM 635 C C . ALA A 1 80 ? 12.613 -2.177 -0.911 1.00 96.06 80 ALA A C 1
ATOM 637 O O . ALA A 1 80 ? 13.328 -2.187 0.097 1.00 96.06 80 ALA A O 1
ATOM 638 N N . ILE A 1 81 ? 12.563 -1.133 -1.747 1.00 94.94 81 ILE A N 1
ATOM 639 C CA . ILE A 1 81 ? 13.320 0.114 -1.552 1.00 94.94 81 ILE A CA 1
ATOM 640 C C . ILE A 1 81 ? 12.892 0.798 -0.252 1.00 94.94 81 ILE A C 1
ATOM 642 O O . ILE A 1 81 ? 13.741 1.148 0.568 1.00 94.94 81 ILE A O 1
ATOM 646 N N . LYS A 1 82 ? 11.587 0.934 -0.013 1.00 92.50 82 LYS A N 1
ATOM 647 C CA . LYS A 1 82 ? 11.053 1.580 1.192 1.00 92.50 82 LYS A CA 1
ATOM 648 C C . LYS A 1 82 ? 11.388 0.840 2.478 1.00 92.50 82 LYS A C 1
ATOM 650 O O . LYS A 1 82 ? 11.711 1.485 3.476 1.00 92.50 82 LYS A O 1
ATOM 655 N N . ARG A 1 83 ? 11.375 -0.499 2.467 1.00 93.62 83 ARG A N 1
ATOM 656 C CA . ARG A 1 83 ? 11.856 -1.297 3.608 1.00 93.62 83 ARG A CA 1
ATOM 657 C C . ARG A 1 83 ? 13.321 -1.004 3.901 1.00 93.62 83 ARG A C 1
ATOM 659 O O . ARG A 1 83 ? 13.659 -0.775 5.059 1.00 93.62 83 ARG A O 1
ATOM 666 N N . LEU A 1 84 ? 14.162 -0.969 2.865 1.00 94.38 84 LEU A N 1
ATOM 667 C CA . LEU A 1 84 ? 15.583 -0.659 3.012 1.00 94.38 84 LEU A CA 1
ATOM 668 C C . LEU A 1 84 ? 15.798 0.761 3.561 1.00 94.38 84 LEU A C 1
ATOM 670 O O . LEU A 1 84 ? 16.561 0.939 4.507 1.00 94.38 84 LEU A O 1
ATOM 674 N N . MET A 1 85 ? 15.089 1.757 3.020 1.00 92.69 85 MET A N 1
ATOM 675 C CA . MET A 1 85 ? 15.136 3.142 3.507 1.00 92.69 85 MET A CA 1
ATOM 676 C C . MET A 1 85 ? 14.644 3.274 4.954 1.00 92.69 85 MET A C 1
ATOM 678 O O . MET A 1 85 ? 15.170 4.091 5.704 1.00 92.69 85 MET A O 1
ATOM 682 N N . GLY A 1 86 ? 13.668 2.458 5.356 1.00 90.25 86 GLY A N 1
ATOM 683 C CA . GLY A 1 86 ? 13.157 2.384 6.726 1.00 90.25 86 GLY A CA 1
ATOM 684 C C . GLY A 1 86 ? 14.033 1.582 7.697 1.00 90.25 86 GLY A C 1
ATOM 685 O O . GLY A 1 86 ? 13.624 1.372 8.835 1.00 90.25 86 GLY A O 1
ATOM 686 N N . GLY A 1 87 ? 15.205 1.092 7.270 1.00 93.88 87 GLY A N 1
ATOM 687 C CA . GLY A 1 87 ? 16.110 0.301 8.113 1.00 93.88 87 GLY A CA 1
ATOM 688 C C . GLY A 1 87 ? 15.608 -1.113 8.430 1.00 93.88 87 GLY A C 1
ATOM 689 O O . GLY A 1 87 ? 16.141 -1.771 9.324 1.00 93.88 87 GLY A O 1
ATOM 690 N N . LEU A 1 88 ? 14.588 -1.595 7.715 1.00 92.00 88 LEU A N 1
ATOM 691 C CA . LEU A 1 88 ? 14.079 -2.956 7.851 1.00 92.00 88 LEU A CA 1
ATOM 692 C C . LEU A 1 88 ? 14.942 -3.934 7.049 1.00 92.00 88 LEU A C 1
ATOM 694 O O . LEU A 1 88 ? 15.604 -3.570 6.076 1.00 92.00 88 LEU A O 1
ATOM 698 N N . SER A 1 89 ? 14.902 -5.214 7.430 1.00 92.06 89 SER A N 1
ATOM 699 C CA . SER A 1 89 ? 15.615 -6.255 6.690 1.00 92.06 89 SER A CA 1
ATOM 700 C C . SER A 1 89 ? 15.174 -6.292 5.217 1.00 92.06 89 SER A C 1
ATOM 702 O O . SER A 1 89 ? 13.964 -6.241 4.948 1.00 92.06 89 SER A O 1
ATOM 704 N N . PRO A 1 90 ? 16.126 -6.436 4.271 1.00 92.12 90 PRO A N 1
ATOM 705 C CA . PRO A 1 90 ? 15.814 -6.580 2.856 1.00 92.12 90 PRO A CA 1
ATOM 706 C C . PRO A 1 90 ? 14.852 -7.739 2.598 1.00 92.12 90 PRO A C 1
ATOM 708 O O . PRO A 1 90 ? 14.866 -8.755 3.298 1.00 92.12 90 PRO A O 1
ATOM 711 N N . CYS A 1 91 ? 14.037 -7.606 1.557 1.00 92.94 91 CYS A N 1
ATOM 712 C CA . CYS A 1 91 ? 13.133 -8.654 1.110 1.00 92.94 91 CYS A CA 1
ATOM 713 C C . CYS A 1 91 ? 13.389 -9.028 -0.354 1.00 92.94 91 CYS A C 1
ATOM 715 O O . CYS A 1 91 ? 14.088 -8.332 -1.086 1.00 92.94 91 CYS A O 1
ATOM 717 N N . SER A 1 92 ? 12.845 -10.169 -0.779 1.00 95.00 92 SER A N 1
ATOM 718 C CA . SER A 1 92 ? 12.935 -10.585 -2.178 1.00 95.00 92 SER A CA 1
ATOM 719 C C . SER 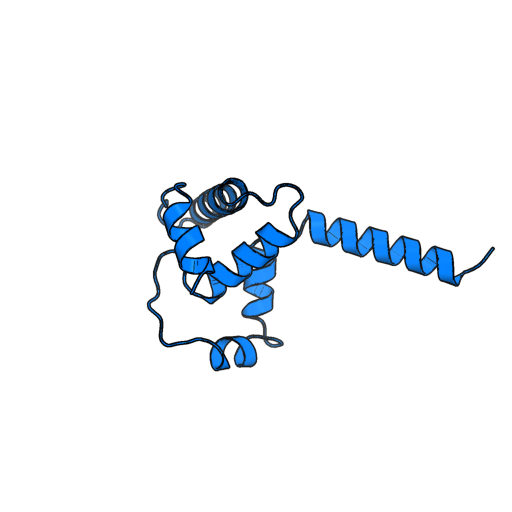A 1 92 ? 12.055 -9.704 -3.063 1.00 95.00 92 SER A C 1
ATOM 721 O O . SER A 1 92 ? 10.886 -9.499 -2.745 1.00 95.00 92 SER A O 1
ATOM 723 N N . THR A 1 93 ? 12.577 -9.294 -4.219 1.00 96.75 93 THR A N 1
ATOM 724 C CA . THR A 1 93 ? 11.829 -8.570 -5.262 1.00 96.75 93 THR A CA 1
ATOM 725 C C . THR A 1 93 ? 11.003 -9.492 -6.170 1.00 96.75 93 THR A C 1
ATOM 727 O O . THR A 1 93 ? 10.362 -9.046 -7.121 1.00 96.75 93 THR A O 1
ATOM 730 N N . HIS A 1 94 ? 10.964 -10.801 -5.887 1.00 98.06 94 HIS A N 1
ATOM 731 C CA . HIS A 1 94 ? 10.085 -11.721 -6.604 1.00 98.06 94 HIS A CA 1
ATOM 732 C C . HIS A 1 94 ? 8.617 -11.469 -6.243 1.00 98.06 94 HIS A C 1
ATOM 734 O O . HIS A 1 94 ? 8.186 -11.639 -5.100 1.00 98.06 94 HIS A O 1
ATOM 740 N N . THR A 1 95 ? 7.803 -11.191 -7.258 1.00 98.12 95 THR A N 1
ATOM 741 C CA . THR A 1 95 ? 6.391 -10.813 -7.082 1.00 98.12 95 THR A CA 1
ATOM 742 C C . THR A 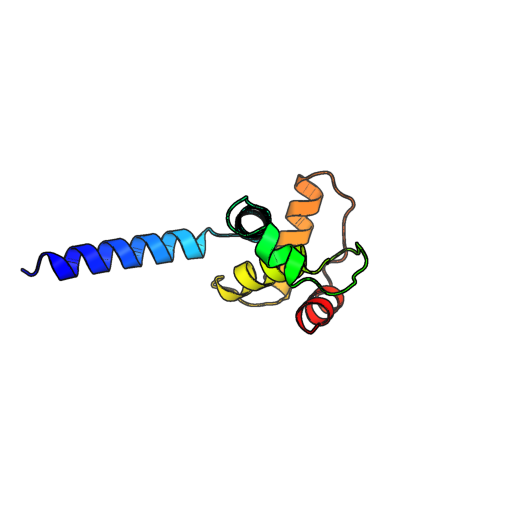1 95 ? 5.492 -11.928 -6.553 1.00 98.12 95 THR A C 1
ATOM 744 O O . THR A 1 95 ? 4.401 -11.660 -6.056 1.00 98.12 95 THR A O 1
ATOM 747 N N . GLY A 1 96 ? 5.921 -13.193 -6.621 1.00 97.62 96 GLY A N 1
ATOM 748 C CA . GLY A 1 96 ? 5.076 -14.346 -6.303 1.00 97.62 96 GLY A CA 1
ATOM 749 C C . GLY A 1 96 ? 4.485 -14.325 -4.888 1.00 97.62 96 GLY A C 1
ATOM 750 O O . GLY A 1 96 ? 3.340 -14.737 -4.697 1.00 97.62 96 GLY A O 1
ATOM 751 N N . ALA A 1 97 ? 5.231 -13.835 -3.894 1.00 96.19 97 ALA A N 1
ATOM 752 C CA . ALA A 1 97 ? 4.736 -13.726 -2.522 1.00 96.19 97 ALA A CA 1
ATOM 753 C C . ALA A 1 97 ? 3.625 -12.669 -2.395 1.00 96.19 97 ALA A C 1
ATOM 755 O O . ALA A 1 97 ? 2.568 -12.977 -1.839 1.00 96.19 97 ALA A O 1
ATOM 756 N N . TYR A 1 98 ? 3.830 -11.487 -2.981 1.00 97.31 98 TYR A N 1
ATOM 757 C CA . TYR A 1 98 ? 2.836 -10.415 -3.033 1.00 97.31 98 TYR A CA 1
ATOM 758 C C . TYR A 1 98 ? 1.590 -10.825 -3.836 1.00 97.31 98 TYR A C 1
ATOM 760 O O . TYR A 1 98 ? 0.468 -10.748 -3.338 1.00 97.31 98 TYR A O 1
ATOM 768 N N . CYS A 1 99 ? 1.772 -11.390 -5.034 1.00 97.25 99 CYS A N 1
ATOM 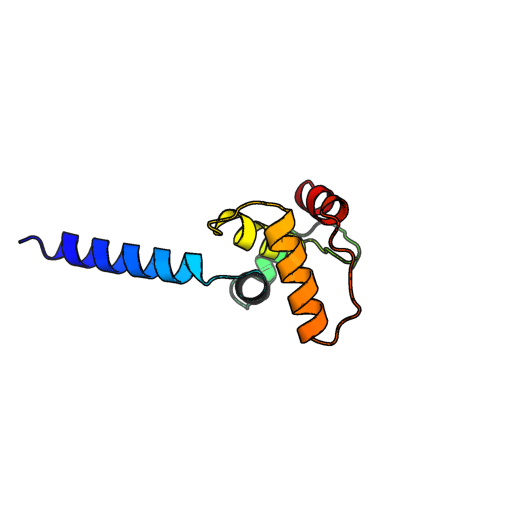769 C CA . CYS A 1 99 ? 0.680 -11.869 -5.888 1.00 97.25 99 CYS A CA 1
ATOM 770 C C . CYS A 1 99 ? -0.215 -12.910 -5.200 1.00 97.25 99 CYS A C 1
ATOM 772 O O . CYS A 1 99 ? -1.418 -12.947 -5.458 1.00 97.25 99 CYS A O 1
ATOM 774 N N . ARG A 1 100 ? 0.356 -13.772 -4.347 1.00 95.88 100 ARG A N 1
ATOM 775 C CA . ARG A 1 100 ? -0.418 -14.722 -3.532 1.00 95.88 100 ARG A CA 1
ATOM 776 C C . ARG A 1 100 ? -1.118 -14.043 -2.364 1.00 95.88 100 ARG A C 1
ATOM 778 O O . ARG A 1 100 ? -2.240 -14.426 -2.061 1.00 95.88 100 ARG A O 1
ATOM 785 N N . ALA A 1 101 ? -0.470 -13.085 -1.704 1.00 95.19 101 ALA A N 1
ATOM 786 C CA . ALA A 1 101 ? -1.074 -12.345 -0.599 1.00 95.19 101 ALA A CA 1
ATOM 787 C C . ALA A 1 101 ? -2.316 -11.569 -1.061 1.00 95.19 101 ALA A C 1
ATOM 789 O O . ALA A 1 101 ? -3.353 -11.676 -0.424 1.00 95.19 101 ALA A O 1
ATOM 790 N N . ARG A 1 102 ? -2.244 -10.906 -2.223 1.00 93.25 102 ARG A N 1
ATOM 791 C CA . ARG A 1 102 ? -3.347 -10.127 -2.817 1.00 93.25 102 ARG A CA 1
ATOM 792 C C . ARG A 1 102 ? -4.595 -10.949 -3.175 1.00 93.25 102 ARG A C 1
ATOM 794 O O . ARG A 1 102 ? -5.652 -10.383 -3.403 1.00 93.25 102 ARG A O 1
ATOM 801 N N . LYS A 1 103 ? -4.463 -12.271 -3.310 1.00 91.19 103 LYS A N 1
ATOM 802 C CA . LYS A 1 103 ? -5.571 -13.177 -3.664 1.00 91.19 103 LYS A CA 1
ATOM 803 C C . LYS A 1 103 ? -6.270 -13.799 -2.449 1.00 91.19 103 LYS A C 1
ATOM 805 O O . LYS A 1 103 ? -7.164 -14.614 -2.657 1.00 91.19 103 LYS A O 1
ATOM 810 N N . ARG A 1 104 ? -5.792 -13.517 -1.236 1.00 85.94 104 ARG A N 1
ATOM 811 C CA . ARG A 1 104 ? -6.433 -13.963 0.007 1.00 85.94 104 ARG A CA 1
ATOM 812 C C . ARG A 1 104 ? -7.675 -13.129 0.261 1.00 85.94 104 ARG A C 1
ATOM 814 O O . ARG A 1 104 ? -8.649 -13.735 0.742 1.00 85.94 104 ARG A O 1
#